Protein AF-A0A1G6PFP3-F1 (afdb_monomer_lite)

Organism: Niabella drilacis (strain DSM 25811 / CCM 8410 / CCUG 62505 / LMG 26954 / E90) (NCBI:txid1285928)

Sequence (178 aa):
MKYKTTLSIITSGLWCILLFSAQALIWHIRWFIPFIKTGFTNVVPPNQQPLVWFITQILTNIIFIYTGGMLLKLFGQYKKAGFFNSGGLRALHTVIYACIGLGVLGTVRVVAGNIQDLHLEEWHSLWAISNLAFRSFHNLLLFREPQSMYFLLAVLLWTLKQFLKTAATLKKENESFI

Foldseek 3Di:
DVVVVVLVVVLVVLVVQLVVLVVQLVVLVVVVVCCVVPVDCPVPDPLFDRVLVSVLSNLLSVLSNVLSVLVNVLSVVCVVPVAQDPSNLVSLVSLLVSLLVNLVSQLVRLLRSLVSVDDPVCPVPPVSVVVSVVNSVCCSPVCVDCSVVSNVVSVVSVVVSVVSVVVVVVVVVVVVVD

Structure (mmCIF, N/CA/C/O backbone):
data_AF-A0A1G6PFP3-F1
#
_entry.id   AF-A0A1G6PFP3-F1
#
loop_
_atom_site.group_PDB
_atom_site.id
_atom_site.type_symbol
_atom_site.label_atom_id
_atom_site.label_alt_id
_atom_site.label_comp_id
_atom_site.label_asym_id
_atom_site.label_entity_id
_atom_site.label_seq_id
_atom_site.pdbx_PDB_ins_code
_atom_site.Cartn_x
_atom_site.Cartn_y
_atom_site.Cartn_z
_atom_site.occupancy
_atom_site.B_iso_or_equiv
_atom_site.auth_seq_id
_atom_site.auth_comp_id
_atom_site.auth_asym_id
_atom_site.auth_atom_id
_atom_site.pdbx_PDB_model_num
ATOM 1 N N . MET A 1 1 ? -5.474 -4.185 33.777 1.00 51.41 1 MET A N 1
ATOM 2 C CA . MET A 1 1 ? -4.037 -3.912 33.525 1.00 51.41 1 MET A CA 1
ATOM 3 C C . MET A 1 1 ? -3.563 -4.426 32.156 1.00 51.41 1 MET A C 1
ATOM 5 O O . MET A 1 1 ? -3.028 -3.621 31.408 1.00 51.41 1 MET A O 1
ATOM 9 N N . LYS A 1 2 ? -3.856 -5.682 31.758 1.00 56.47 2 LYS A N 1
ATOM 10 C CA . LYS A 1 2 ? -3.472 -6.268 30.445 1.00 56.47 2 LYS A CA 1
ATOM 11 C C . LYS A 1 2 ? -3.828 -5.422 29.202 1.00 56.47 2 LYS A C 1
ATOM 13 O O . LYS A 1 2 ? -2.969 -5.208 28.356 1.00 56.47 2 LYS A O 1
ATOM 18 N N . TYR A 1 3 ? -5.040 -4.862 29.127 1.00 59.97 3 TYR A N 1
ATOM 19 C CA . TYR A 1 3 ? -5.481 -4.048 27.977 1.00 59.97 3 TYR A CA 1
ATOM 20 C C . TYR A 1 3 ? -4.639 -2.785 27.723 1.00 59.97 3 TYR A C 1
ATOM 22 O O . TYR A 1 3 ? -4.447 -2.398 26.572 1.00 59.97 3 TYR A O 1
ATOM 30 N N . LYS A 1 4 ? -4.104 -2.145 28.777 1.00 66.94 4 LYS A N 1
ATOM 31 C CA . LYS A 1 4 ? -3.250 -0.952 28.624 1.00 66.94 4 LYS A CA 1
ATOM 32 C C . LYS A 1 4 ? -1.906 -1.312 27.986 1.00 66.94 4 LYS A C 1
ATOM 34 O O . LYS A 1 4 ? -1.435 -0.572 27.128 1.00 66.94 4 LYS A O 1
ATOM 39 N N . THR A 1 5 ? -1.328 -2.451 28.364 1.00 72.81 5 THR A N 1
ATOM 40 C CA . THR A 1 5 ? -0.044 -2.925 27.832 1.00 72.81 5 THR A CA 1
ATOM 41 C C . THR A 1 5 ? -0.161 -3.307 26.357 1.00 72.81 5 THR A C 1
ATOM 43 O O . THR A 1 5 ? 0.637 -2.844 25.549 1.00 72.81 5 THR A O 1
ATOM 46 N N . THR A 1 6 ? -1.201 -4.057 25.974 1.00 77.06 6 THR A N 1
ATOM 47 C CA . THR A 1 6 ? -1.440 -4.435 24.568 1.00 77.06 6 THR A CA 1
ATOM 48 C C . THR A 1 6 ? -1.647 -3.213 23.675 1.00 77.06 6 THR A C 1
ATOM 50 O O . THR A 1 6 ? -1.041 -3.115 22.611 1.00 77.06 6 THR A O 1
ATOM 53 N N . LEU A 1 7 ? -2.444 -2.239 24.125 1.00 77.25 7 LEU A N 1
ATOM 54 C CA . LEU A 1 7 ? -2.670 -1.004 23.375 1.00 77.25 7 LEU A CA 1
ATOM 55 C C . LEU A 1 7 ? -1.381 -0.183 23.218 1.00 77.25 7 LEU A C 1
ATOM 57 O O . LEU A 1 7 ? -1.140 0.385 22.154 1.00 77.25 7 LEU A O 1
ATOM 61 N N . SER A 1 8 ? -0.543 -0.142 24.257 1.00 81.75 8 SER A N 1
ATOM 62 C CA . SER A 1 8 ? 0.761 0.524 24.206 1.00 81.75 8 SER A CA 1
ATOM 63 C C . SER A 1 8 ? 1.682 -0.123 23.172 1.00 81.75 8 SER A C 1
ATOM 65 O O . SER A 1 8 ? 2.281 0.592 22.379 1.00 81.75 8 SER A O 1
ATOM 67 N N . ILE A 1 9 ? 1.748 -1.458 23.130 1.00 86.44 9 ILE A N 1
ATOM 68 C CA . ILE A 1 9 ? 2.559 -2.199 22.151 1.00 86.44 9 ILE A CA 1
ATOM 69 C C . ILE A 1 9 ? 2.085 -1.907 20.723 1.00 86.44 9 ILE A C 1
ATOM 71 O O . ILE A 1 9 ? 2.902 -1.584 19.866 1.00 86.44 9 ILE A O 1
ATOM 75 N N . ILE A 1 10 ? 0.771 -1.952 20.473 1.00 85.56 10 ILE A N 1
ATOM 76 C CA . ILE A 1 10 ? 0.196 -1.652 19.150 1.00 85.56 10 ILE A CA 1
ATOM 77 C C . ILE A 1 10 ? 0.531 -0.217 18.725 1.00 85.56 10 ILE A C 1
ATOM 79 O O . ILE A 1 10 ? 0.946 0.019 17.594 1.00 85.56 10 ILE A O 1
ATOM 83 N N . THR A 1 11 ? 0.385 0.742 19.640 1.00 86.19 11 THR A N 1
ATOM 84 C CA . THR A 1 11 ? 0.658 2.160 19.366 1.00 86.19 11 THR A CA 1
ATOM 85 C C . THR A 1 11 ? 2.142 2.386 19.066 1.00 86.19 11 THR A C 1
ATOM 87 O O . THR A 1 11 ? 2.467 3.083 18.108 1.00 86.19 11 THR A O 1
ATOM 90 N N . SER A 1 12 ? 3.047 1.768 19.833 1.00 88.44 12 SER A N 1
ATOM 91 C CA . SER A 1 12 ? 4.489 1.819 19.569 1.00 88.44 12 SER A CA 1
ATOM 92 C C . SER A 1 12 ? 4.842 1.183 18.225 1.00 88.44 12 SER A C 1
ATOM 94 O O . SER A 1 12 ? 5.598 1.769 17.457 1.00 88.44 12 SER A O 1
ATOM 96 N N . GLY A 1 13 ? 4.246 0.032 17.898 1.00 89.56 13 GLY A N 1
ATOM 97 C CA . GLY A 1 13 ? 4.427 -0.620 16.601 1.00 89.56 13 GLY A CA 1
ATOM 98 C C . GLY A 1 13 ? 3.995 0.271 15.435 1.00 89.56 13 GLY A C 1
ATOM 99 O O . GLY A 1 13 ? 4.729 0.406 14.460 1.00 89.56 13 GLY A O 1
ATOM 100 N N . LEU A 1 14 ? 2.851 0.953 15.560 1.00 89.62 14 LEU A N 1
ATOM 101 C CA . LEU A 1 14 ? 2.393 1.926 14.564 1.00 89.62 14 LEU A CA 1
ATOM 102 C C . LEU A 1 14 ? 3.376 3.088 14.401 1.00 89.62 14 LEU A C 1
ATOM 104 O O . LEU A 1 14 ? 3.680 3.461 13.273 1.00 89.62 14 LEU A O 1
ATOM 108 N N . TRP A 1 15 ? 3.915 3.631 15.495 1.00 91.44 15 TRP A N 1
ATOM 109 C CA . TRP A 1 15 ? 4.946 4.669 15.420 1.00 91.44 15 TRP A CA 1
ATOM 110 C C . TRP A 1 15 ? 6.212 4.190 14.713 1.00 91.44 15 TRP A C 1
ATOM 112 O O . TRP A 1 15 ? 6.731 4.909 13.863 1.00 91.44 15 TRP A O 1
ATOM 122 N N . CYS A 1 16 ? 6.680 2.973 14.998 1.00 91.00 16 CYS A N 1
ATOM 123 C CA . CYS A 1 16 ? 7.810 2.389 14.279 1.00 91.00 16 CYS A CA 1
ATOM 124 C C . CYS A 1 16 ? 7.521 2.289 12.776 1.00 91.00 16 CYS A C 1
ATOM 126 O O . CYS A 1 16 ? 8.337 2.736 11.974 1.00 91.00 16 CYS A O 1
ATOM 128 N N . ILE A 1 17 ? 6.347 1.778 12.386 1.00 90.50 17 ILE A N 1
ATOM 129 C CA . ILE A 1 17 ? 5.939 1.683 10.974 1.00 90.50 17 ILE A CA 1
ATOM 130 C C . ILE A 1 17 ? 5.942 3.064 10.311 1.00 90.50 17 ILE A C 1
ATOM 132 O O . ILE A 1 17 ? 6.454 3.203 9.201 1.00 90.50 17 ILE A O 1
ATOM 136 N N . LEU A 1 18 ? 5.417 4.091 10.985 1.00 93.12 18 LEU A N 1
ATOM 137 C CA . LEU A 1 18 ? 5.414 5.462 10.473 1.00 93.12 18 LEU A CA 1
ATOM 138 C C . LEU A 1 18 ? 6.829 6.000 10.254 1.00 93.12 18 LEU A C 1
ATOM 140 O O . LEU A 1 18 ? 7.099 6.574 9.203 1.00 93.12 18 LEU A O 1
ATOM 144 N N . LEU A 1 19 ? 7.727 5.798 11.220 1.00 94.62 19 LEU A N 1
ATOM 145 C CA . LEU A 1 19 ? 9.111 6.265 11.135 1.00 94.62 19 LEU A CA 1
ATOM 146 C C . LEU A 1 19 ? 9.871 5.571 10.003 1.00 94.62 19 LEU A C 1
ATOM 148 O O . LEU A 1 19 ? 10.491 6.249 9.184 1.00 94.62 19 LEU A O 1
ATOM 152 N N . PHE A 1 20 ? 9.768 4.244 9.902 1.00 94.31 20 PHE A N 1
ATOM 153 C CA . PHE A 1 20 ? 10.399 3.496 8.815 1.00 94.31 20 PHE A CA 1
ATOM 154 C C . PHE A 1 20 ? 9.819 3.874 7.450 1.00 94.31 20 PHE A C 1
ATOM 156 O O . PHE A 1 20 ? 10.578 4.056 6.502 1.00 94.31 20 PHE A O 1
ATOM 163 N N . SER A 1 21 ? 8.501 4.072 7.355 1.00 93.50 21 SER A N 1
ATOM 164 C CA . SER A 1 21 ? 7.855 4.500 6.107 1.00 93.50 21 SER A CA 1
ATOM 165 C C . SER A 1 21 ? 8.279 5.915 5.706 1.00 93.50 21 SER A C 1
ATOM 167 O O . SER A 1 21 ? 8.527 6.178 4.533 1.00 93.50 21 SER A O 1
ATOM 169 N N . ALA A 1 22 ? 8.419 6.834 6.666 1.00 95.12 22 ALA A N 1
ATOM 170 C CA . ALA A 1 22 ? 8.904 8.190 6.414 1.00 95.12 22 ALA A CA 1
ATOM 171 C C . ALA A 1 22 ? 10.370 8.198 5.960 1.00 95.12 22 ALA A C 1
ATOM 173 O O . ALA A 1 22 ? 10.714 8.861 4.981 1.00 95.12 22 ALA A O 1
ATOM 174 N N . GLN A 1 23 ? 11.227 7.420 6.622 1.00 96.31 23 GLN A N 1
ATOM 175 C CA . GLN A 1 23 ? 12.625 7.270 6.229 1.00 96.31 23 GLN A CA 1
ATOM 176 C C . GLN A 1 23 ? 12.751 6.658 4.828 1.00 96.31 23 GLN A C 1
ATOM 178 O O . GLN A 1 23 ? 13.504 7.168 3.995 1.00 96.31 23 GLN A O 1
ATOM 183 N N . ALA A 1 24 ? 11.986 5.601 4.546 1.00 92.94 24 ALA A N 1
ATOM 184 C CA . ALA A 1 24 ? 11.934 4.985 3.229 1.00 92.94 24 ALA A CA 1
ATOM 185 C C . ALA A 1 24 ? 11.431 5.976 2.173 1.00 92.94 24 ALA A C 1
ATOM 187 O O . ALA A 1 24 ? 12.026 6.066 1.103 1.00 92.94 24 ALA A O 1
ATOM 188 N N . LEU A 1 25 ? 10.397 6.767 2.465 1.00 95.50 25 LEU A N 1
ATOM 189 C CA . LEU A 1 25 ? 9.880 7.782 1.549 1.00 95.50 25 LEU A CA 1
ATOM 190 C C . LEU A 1 25 ? 10.954 8.811 1.173 1.00 95.50 25 LEU A C 1
ATOM 192 O O . LEU A 1 25 ? 11.156 9.076 -0.010 1.00 95.50 25 LEU A O 1
ATOM 196 N N . ILE A 1 26 ? 11.682 9.341 2.162 1.00 96.12 26 ILE A N 1
ATOM 197 C CA . ILE A 1 26 ? 12.789 10.281 1.929 1.00 96.12 26 ILE A CA 1
ATOM 198 C C . ILE A 1 26 ? 13.856 9.637 1.046 1.00 96.12 26 ILE A C 1
ATOM 200 O O . ILE A 1 26 ? 14.327 10.260 0.095 1.00 96.12 26 ILE A O 1
ATOM 204 N N . TRP A 1 27 ? 14.222 8.386 1.331 1.00 95.69 27 TRP A N 1
ATOM 205 C CA . TRP A 1 27 ? 15.207 7.658 0.540 1.00 95.69 27 TRP A CA 1
ATOM 206 C C . TRP A 1 27 ? 14.749 7.495 -0.918 1.00 95.69 27 TRP A C 1
ATOM 208 O O . TRP A 1 27 ? 15.503 7.824 -1.832 1.00 95.69 27 TRP A O 1
ATOM 218 N N . HIS A 1 28 ? 13.501 7.084 -1.158 1.00 93.69 28 HIS A N 1
ATOM 219 C CA . HIS A 1 28 ? 12.993 6.884 -2.518 1.00 93.69 28 HIS A CA 1
ATOM 220 C C . HIS A 1 28 ? 12.867 8.206 -3.279 1.00 93.69 28 HIS A C 1
ATOM 222 O O . HIS A 1 28 ? 13.273 8.267 -4.433 1.00 93.69 28 HIS A O 1
ATOM 228 N N . ILE A 1 29 ? 12.392 9.282 -2.642 1.00 93.62 29 ILE A N 1
ATOM 229 C CA . ILE A 1 29 ? 12.340 10.617 -3.261 1.00 93.62 29 ILE A CA 1
ATOM 230 C C . ILE A 1 29 ? 13.751 11.112 -3.602 1.00 93.62 29 ILE A C 1
ATOM 232 O O . ILE A 1 29 ? 13.981 11.610 -4.705 1.00 93.62 29 ILE A O 1
ATOM 236 N N . ARG A 1 30 ? 14.716 10.933 -2.688 1.00 94.12 30 ARG A N 1
ATOM 237 C CA . ARG A 1 30 ? 16.117 11.324 -2.897 1.00 94.12 30 ARG A CA 1
ATOM 238 C C . ARG A 1 30 ? 16.711 10.673 -4.141 1.00 94.12 30 ARG A C 1
ATOM 240 O O . ARG A 1 30 ? 17.452 11.342 -4.852 1.00 94.12 30 ARG A O 1
ATOM 247 N N . TRP A 1 31 ? 16.407 9.401 -4.392 1.00 92.62 31 TRP A N 1
ATOM 248 C CA . TRP A 1 31 ? 16.914 8.662 -5.553 1.00 92.62 31 TRP A CA 1
ATOM 249 C C . TRP A 1 31 ? 16.039 8.782 -6.805 1.00 92.62 31 TRP A C 1
ATOM 251 O O . TRP A 1 31 ? 16.533 8.603 -7.916 1.00 92.62 31 TRP A O 1
ATOM 261 N N . PHE A 1 32 ? 14.777 9.173 -6.657 1.00 92.50 32 PHE A N 1
ATOM 262 C CA . PHE A 1 32 ? 13.892 9.440 -7.784 1.00 92.50 32 PHE A CA 1
ATOM 263 C C . PHE A 1 32 ? 14.313 10.690 -8.572 1.00 92.50 32 PHE A C 1
ATOM 265 O O . PHE A 1 32 ? 14.266 10.701 -9.800 1.00 92.50 32 PHE A O 1
ATOM 272 N N . ILE A 1 33 ? 14.797 11.728 -7.881 1.00 90.12 33 ILE A N 1
ATOM 273 C CA . ILE A 1 33 ? 15.304 12.961 -8.507 1.00 90.12 33 ILE A CA 1
ATOM 274 C C . ILE A 1 33 ? 16.473 12.695 -9.481 1.00 90.12 33 ILE A C 1
ATOM 276 O O . ILE A 1 33 ? 16.383 13.130 -10.631 1.00 90.12 33 ILE A O 1
ATOM 280 N N . PRO A 1 34 ? 17.571 12.016 -9.085 1.00 89.81 34 PRO A N 1
ATOM 281 C CA . PRO A 1 34 ? 18.657 11.701 -10.007 1.00 89.81 34 PRO A CA 1
ATOM 282 C C . PRO A 1 34 ? 18.209 10.737 -11.107 1.00 89.81 34 PRO A C 1
ATOM 284 O O . PRO A 1 34 ? 18.623 10.920 -12.244 1.00 89.81 34 PRO A O 1
ATOM 287 N N . PHE A 1 35 ? 17.308 9.788 -10.827 1.00 91.94 35 PHE A N 1
ATOM 288 C CA . PHE A 1 35 ? 16.725 8.947 -11.876 1.00 91.94 35 PHE A CA 1
ATOM 289 C C . PHE A 1 35 ? 16.065 9.782 -12.989 1.00 91.94 35 PHE A C 1
ATOM 291 O O . PHE A 1 35 ? 16.383 9.581 -14.157 1.00 91.94 35 PHE A O 1
ATOM 298 N N . ILE A 1 36 ? 15.225 10.768 -12.648 1.00 91.06 36 ILE A N 1
ATOM 299 C CA . ILE A 1 36 ? 14.594 11.648 -13.649 1.00 91.06 36 ILE A CA 1
ATOM 300 C C . ILE A 1 36 ? 15.630 12.495 -14.402 1.00 91.06 36 ILE A C 1
ATOM 302 O O . ILE A 1 36 ? 15.485 12.718 -15.600 1.00 91.06 36 ILE A O 1
ATOM 306 N N . LYS A 1 37 ? 16.663 12.995 -13.713 1.00 91.31 37 LYS A N 1
ATOM 307 C CA . LYS A 1 37 ? 17.634 13.929 -14.308 1.00 91.31 37 LYS A CA 1
ATOM 308 C C . LYS A 1 37 ? 18.677 13.259 -15.196 1.00 91.31 37 LYS A C 1
ATOM 310 O O . LYS A 1 37 ? 19.100 13.862 -16.175 1.00 91.31 37 LYS A O 1
ATOM 315 N N . THR A 1 38 ? 19.146 12.073 -14.822 1.00 89.75 38 THR A N 1
ATOM 316 C CA . THR A 1 38 ? 20.312 11.434 -15.452 1.00 89.75 38 THR A CA 1
ATOM 317 C C . THR A 1 38 ? 20.064 9.991 -15.880 1.00 89.75 38 THR A C 1
ATOM 319 O O . THR A 1 38 ? 20.973 9.359 -16.407 1.00 89.75 38 THR A O 1
ATOM 322 N N . GLY A 1 39 ? 18.866 9.442 -15.651 1.00 85.25 39 GLY A N 1
ATOM 323 C CA . GLY A 1 39 ? 18.563 8.039 -15.944 1.00 85.25 39 GLY A CA 1
ATOM 324 C C . GLY A 1 39 ? 19.269 7.054 -15.008 1.00 85.25 39 GLY A C 1
ATOM 325 O O . GLY A 1 39 ? 19.431 5.891 -15.355 1.00 85.25 39 GLY A O 1
ATOM 326 N N . PHE A 1 40 ? 19.720 7.497 -13.830 1.00 82.94 40 PHE A N 1
ATOM 327 C CA . PHE A 1 40 ? 20.442 6.651 -12.878 1.00 82.94 40 PHE A CA 1
ATOM 328 C C . PHE A 1 40 ? 19.545 5.553 -12.273 1.00 82.94 40 PHE A C 1
ATOM 330 O O . PHE A 1 40 ? 18.545 5.865 -11.626 1.00 82.94 40 PHE A O 1
ATOM 337 N N . THR A 1 41 ? 19.916 4.274 -12.426 1.00 85.50 41 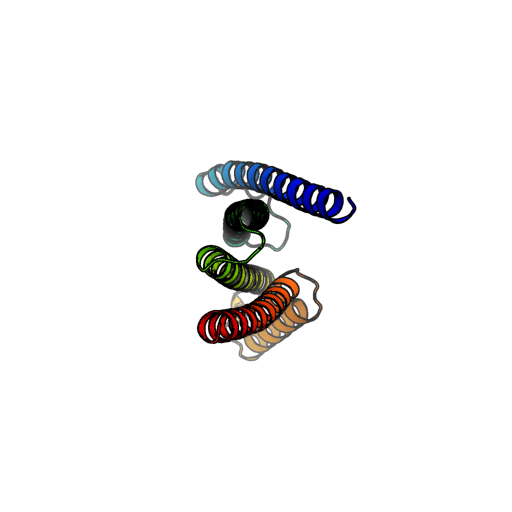THR A N 1
ATOM 338 C CA . THR A 1 41 ? 19.080 3.116 -12.031 1.00 85.50 41 THR A CA 1
ATOM 339 C C . THR A 1 41 ? 19.733 2.128 -11.058 1.00 85.50 41 THR A C 1
ATOM 341 O O . THR A 1 41 ? 19.073 1.172 -10.669 1.00 85.50 41 THR A O 1
ATOM 344 N N . ASN A 1 42 ? 20.967 2.346 -10.585 1.00 81.75 42 ASN A N 1
ATOM 345 C CA . ASN A 1 42 ? 21.711 1.351 -9.779 1.00 81.75 42 ASN A CA 1
ATOM 346 C C . ASN A 1 42 ? 21.059 0.965 -8.436 1.00 81.75 42 ASN A C 1
ATOM 348 O O . ASN A 1 42 ? 21.463 -0.011 -7.812 1.00 81.75 42 ASN A O 1
ATOM 352 N N . VAL A 1 43 ? 20.085 1.743 -7.962 1.00 87.75 43 VAL A N 1
ATOM 353 C CA . VAL A 1 43 ? 19.322 1.448 -6.736 1.00 87.75 43 VAL A CA 1
ATOM 354 C C . VAL A 1 43 ? 18.068 0.608 -6.987 1.00 87.75 43 VAL A C 1
ATOM 356 O O . VAL A 1 43 ? 17.437 0.154 -6.034 1.00 87.75 43 VAL A O 1
ATOM 359 N N . VAL A 1 44 ? 17.683 0.431 -8.252 1.00 86.94 44 VAL A N 1
ATOM 360 C CA . VAL A 1 44 ? 16.512 -0.345 -8.659 1.00 86.94 44 VAL A CA 1
ATOM 361 C C . VAL A 1 44 ? 16.929 -1.811 -8.802 1.00 86.94 44 VAL A C 1
ATOM 363 O O . VAL A 1 44 ? 17.940 -2.088 -9.449 1.00 86.94 44 VAL A O 1
ATOM 366 N N . PRO A 1 45 ? 16.176 -2.767 -8.227 1.00 85.25 45 PRO A N 1
ATOM 367 C CA . PRO A 1 45 ? 16.451 -4.184 -8.425 1.00 85.25 45 PRO A CA 1
ATOM 368 C C . PRO A 1 45 ? 16.460 -4.568 -9.916 1.00 85.25 45 PRO A C 1
ATOM 370 O O . PRO A 1 45 ? 15.677 -4.007 -10.689 1.00 85.25 45 PRO A O 1
ATOM 373 N N . PRO A 1 46 ? 17.284 -5.550 -10.324 1.00 76.00 46 PRO A N 1
ATOM 374 C CA . PRO A 1 46 ? 17.268 -6.054 -11.693 1.00 76.00 46 PRO A CA 1
ATOM 375 C C . PRO A 1 46 ? 15.873 -6.594 -12.051 1.00 76.00 46 PRO A C 1
ATOM 377 O O . PRO A 1 46 ? 15.163 -7.119 -11.190 1.00 76.00 46 PRO A O 1
ATOM 380 N N . ASN A 1 47 ? 15.487 -6.458 -13.322 1.00 75.94 47 ASN A N 1
ATOM 381 C CA . ASN A 1 47 ? 14.188 -6.878 -13.877 1.00 75.94 47 ASN A CA 1
ATOM 382 C C . ASN A 1 47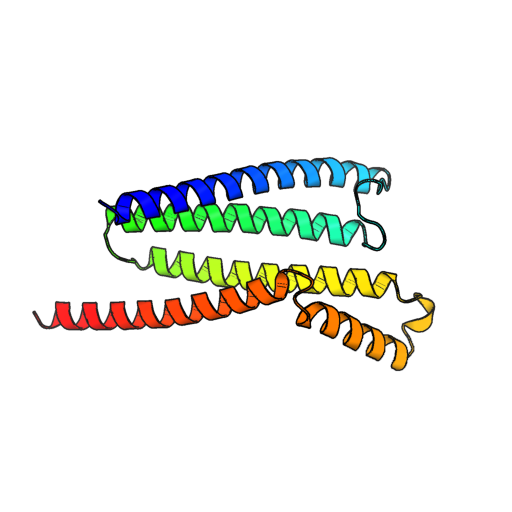 ? 12.968 -6.107 -13.333 1.00 75.94 47 ASN A C 1
ATOM 384 O O . ASN A 1 47 ? 11.848 -6.615 -13.340 1.00 75.94 47 ASN A O 1
ATOM 388 N N . GLN A 1 48 ? 13.168 -4.884 -12.830 1.00 82.38 48 GLN A N 1
ATOM 389 C CA . GLN A 1 48 ? 12.067 -3.975 -12.513 1.00 82.38 48 GLN A CA 1
ATOM 390 C C . GLN A 1 48 ? 12.174 -2.698 -13.333 1.00 82.38 48 GLN A C 1
ATOM 392 O O . GLN A 1 48 ? 13.243 -2.096 -13.433 1.00 82.38 48 GLN A O 1
ATOM 397 N N . GLN A 1 49 ? 11.037 -2.242 -13.864 1.00 86.75 49 GLN A N 1
ATOM 398 C CA . GLN A 1 49 ? 10.964 -0.953 -14.534 1.00 86.75 49 GLN A CA 1
ATOM 399 C C . GLN A 1 49 ? 11.198 0.170 -13.508 1.00 86.75 49 GLN A C 1
ATOM 401 O O . GLN A 1 49 ? 10.381 0.329 -12.593 1.00 86.75 49 GLN A O 1
ATOM 406 N N . PRO A 1 50 ? 12.266 0.980 -13.655 1.00 89.19 50 PRO A N 1
ATOM 407 C CA . PRO A 1 50 ? 12.659 1.981 -12.661 1.00 89.19 50 PRO A CA 1
ATOM 408 C C . PRO A 1 50 ? 11.541 2.949 -12.281 1.00 89.19 50 PRO A C 1
ATOM 410 O O . PRO A 1 50 ? 11.292 3.180 -11.099 1.00 89.19 50 PRO A O 1
ATOM 413 N N . LEU A 1 51 ? 10.816 3.465 -13.277 1.00 90.06 51 LEU A N 1
ATOM 414 C CA . LEU A 1 51 ? 9.727 4.416 -13.062 1.00 90.06 51 LEU A CA 1
ATOM 415 C C . LEU A 1 51 ? 8.600 3.804 -12.218 1.00 90.06 51 LEU A C 1
ATOM 417 O O . LEU A 1 51 ? 8.181 4.394 -11.222 1.00 90.06 51 LEU A O 1
ATOM 421 N N . VAL A 1 52 ? 8.144 2.603 -12.590 1.00 90.19 52 VAL A N 1
ATOM 422 C CA . VAL A 1 52 ? 7.079 1.890 -11.872 1.00 90.19 52 VAL A CA 1
ATOM 423 C C . VAL A 1 52 ? 7.528 1.560 -10.455 1.00 90.19 52 VAL A C 1
ATOM 425 O O . VAL A 1 52 ? 6.754 1.732 -9.514 1.00 90.19 52 VAL A O 1
ATOM 428 N N . TRP A 1 53 ? 8.782 1.144 -10.279 1.00 91.00 53 TRP A N 1
ATOM 429 C CA . TRP A 1 53 ? 9.332 0.843 -8.965 1.00 91.00 53 TRP A CA 1
ATOM 430 C C . TRP A 1 53 ? 9.340 2.068 -8.047 1.00 91.00 53 TRP A C 1
ATOM 432 O O . TRP A 1 53 ? 8.761 2.007 -6.961 1.00 91.00 53 TRP A O 1
ATOM 442 N N . PHE A 1 54 ? 9.911 3.195 -8.486 1.00 92.31 54 PHE A N 1
ATOM 443 C CA . PHE A 1 54 ? 9.956 4.418 -7.681 1.00 92.31 54 PHE A CA 1
ATOM 444 C C . PHE A 1 54 ? 8.558 4.918 -7.313 1.00 92.31 54 PHE A C 1
ATOM 446 O O . PHE A 1 54 ? 8.296 5.183 -6.139 1.00 92.31 54 PHE A O 1
ATOM 453 N N . ILE A 1 55 ? 7.645 5.001 -8.287 1.00 93.25 55 ILE A N 1
ATOM 454 C CA . ILE A 1 55 ? 6.271 5.463 -8.049 1.00 93.25 55 ILE A CA 1
ATOM 455 C C . ILE A 1 55 ? 5.565 4.537 -7.057 1.00 93.25 55 ILE A C 1
ATOM 457 O O . ILE A 1 55 ? 4.972 5.011 -6.088 1.00 93.25 55 ILE A O 1
ATOM 461 N N . THR A 1 56 ? 5.670 3.219 -7.248 1.00 91.62 56 THR A N 1
ATOM 462 C CA . THR A 1 56 ? 5.020 2.246 -6.362 1.00 91.62 56 THR A CA 1
ATOM 463 C C . THR A 1 56 ? 5.544 2.362 -4.935 1.00 91.62 56 THR A C 1
ATOM 465 O O . THR A 1 56 ? 4.747 2.376 -3.997 1.00 91.62 56 THR A O 1
ATOM 468 N N . GLN A 1 57 ? 6.860 2.492 -4.746 1.00 92.50 57 GLN A N 1
ATOM 469 C CA . GLN A 1 57 ? 7.457 2.630 -3.416 1.00 92.50 57 GLN A CA 1
ATOM 470 C C . GLN A 1 57 ? 7.066 3.946 -2.740 1.00 92.50 57 GLN A C 1
ATOM 472 O O . GLN A 1 57 ? 6.692 3.948 -1.567 1.00 92.50 57 GLN A O 1
ATOM 477 N N . ILE A 1 58 ? 7.094 5.065 -3.468 1.00 94.31 58 ILE A N 1
ATOM 478 C CA . ILE A 1 58 ? 6.689 6.376 -2.945 1.00 94.31 58 ILE A CA 1
ATOM 479 C C . ILE A 1 58 ? 5.223 6.336 -2.500 1.00 94.31 58 ILE A C 1
ATOM 481 O O . ILE A 1 58 ? 4.920 6.662 -1.351 1.00 94.31 58 ILE A O 1
ATOM 485 N N . LEU A 1 59 ? 4.320 5.877 -3.370 1.00 94.44 59 LEU A N 1
ATOM 486 C CA . LEU A 1 59 ? 2.890 5.808 -3.064 1.00 94.44 59 LEU A CA 1
ATOM 487 C C . LEU A 1 59 ? 2.597 4.845 -1.910 1.00 94.44 59 LEU A C 1
ATOM 489 O O . LEU A 1 59 ? 1.824 5.184 -1.017 1.00 94.44 59 LEU A O 1
ATOM 493 N N . THR A 1 60 ? 3.256 3.686 -1.878 1.00 93.12 60 THR A N 1
ATOM 494 C CA . THR A 1 60 ? 3.112 2.708 -0.790 1.00 93.12 60 THR A CA 1
ATOM 495 C C . THR A 1 60 ? 3.491 3.318 0.559 1.00 93.12 60 THR A C 1
ATOM 497 O O . THR A 1 60 ? 2.722 3.227 1.516 1.00 93.12 60 THR A O 1
ATOM 500 N N . ASN A 1 61 ? 4.633 4.007 0.637 1.00 93.62 61 ASN A N 1
ATOM 501 C CA . ASN A 1 61 ? 5.074 4.648 1.876 1.00 93.62 61 ASN A CA 1
ATOM 502 C C . ASN A 1 61 ? 4.157 5.809 2.293 1.00 93.62 61 ASN A C 1
ATOM 504 O O . ASN A 1 61 ? 3.843 5.937 3.476 1.00 93.62 61 ASN A O 1
ATOM 508 N N . ILE A 1 62 ? 3.657 6.613 1.347 1.00 95.06 62 ILE A N 1
ATOM 509 C CA . ILE A 1 62 ? 2.659 7.661 1.632 1.00 95.06 62 ILE A CA 1
ATOM 510 C C . ILE A 1 62 ? 1.385 7.046 2.224 1.00 95.06 62 ILE A C 1
ATOM 512 O O . ILE A 1 62 ? 0.876 7.535 3.236 1.00 95.06 62 ILE A O 1
ATOM 516 N N . ILE A 1 63 ? 0.887 5.956 1.631 1.00 93.56 63 ILE A N 1
ATOM 517 C CA . ILE A 1 63 ? -0.306 5.261 2.119 1.00 93.56 63 ILE A CA 1
ATOM 518 C C . ILE A 1 63 ? -0.069 4.702 3.525 1.00 93.56 63 ILE A C 1
ATOM 520 O O . ILE A 1 63 ? -0.947 4.844 4.380 1.00 93.56 63 ILE A O 1
ATOM 524 N N . PHE A 1 64 ? 1.100 4.120 3.806 1.00 91.06 64 PHE A N 1
ATOM 525 C CA . PHE A 1 64 ? 1.431 3.642 5.150 1.00 91.06 64 PHE A CA 1
ATOM 526 C C . PHE A 1 64 ? 1.488 4.768 6.179 1.00 91.06 64 PHE A C 1
ATOM 528 O O . PHE A 1 64 ? 0.911 4.623 7.259 1.00 91.06 64 PHE A O 1
ATOM 535 N N . ILE A 1 65 ? 2.102 5.904 5.840 1.00 93.19 65 ILE A N 1
ATOM 536 C CA . ILE A 1 65 ? 2.158 7.074 6.725 1.00 93.19 65 ILE A CA 1
ATOM 537 C C . ILE A 1 65 ? 0.745 7.574 7.039 1.00 93.19 65 ILE A C 1
ATOM 539 O O . ILE A 1 65 ? 0.375 7.777 8.197 1.00 93.19 65 ILE A O 1
ATOM 543 N N . TYR A 1 66 ? -0.075 7.729 6.003 1.00 92.25 66 TYR A N 1
ATOM 544 C CA . TYR A 1 66 ? -1.439 8.215 6.145 1.00 92.25 66 TYR A CA 1
ATOM 545 C C . TYR A 1 66 ? -2.316 7.256 6.964 1.00 92.25 66 TYR A C 1
ATOM 547 O O . TYR A 1 66 ? -3.000 7.666 7.906 1.00 92.25 66 TYR A O 1
ATOM 555 N N . THR A 1 67 ? -2.252 5.961 6.654 1.00 90.25 67 THR A N 1
ATOM 556 C CA . THR A 1 67 ? -3.037 4.917 7.324 1.00 90.25 67 THR A CA 1
ATOM 557 C C . THR A 1 67 ? -2.603 4.744 8.778 1.00 90.25 67 THR A C 1
ATOM 559 O O . THR A 1 67 ? -3.453 4.703 9.668 1.00 90.25 67 THR A O 1
ATOM 562 N N . GLY A 1 68 ? -1.295 4.716 9.051 1.00 88.50 68 GLY A N 1
ATOM 563 C CA . GLY A 1 68 ? -0.761 4.646 10.410 1.00 88.50 68 GLY A CA 1
ATOM 564 C C . GLY A 1 68 ? -1.182 5.850 11.257 1.00 88.50 68 GLY A C 1
ATOM 565 O O . GLY A 1 68 ? -1.627 5.676 12.391 1.00 88.50 68 GLY A O 1
ATOM 566 N N . GLY A 1 69 ? -1.163 7.061 10.687 1.00 89.56 69 GLY A N 1
ATOM 567 C CA . GLY A 1 69 ? -1.656 8.268 11.354 1.00 89.56 69 GLY A CA 1
ATOM 568 C C . GLY A 1 69 ? -3.153 8.204 11.682 1.00 89.56 69 GLY A C 1
ATOM 569 O O . GLY A 1 69 ? -3.570 8.562 12.788 1.00 89.56 69 GLY A O 1
ATOM 570 N N . MET A 1 70 ? -3.970 7.684 10.761 1.00 87.88 70 MET A N 1
ATOM 571 C CA . MET A 1 70 ? -5.404 7.479 10.999 1.00 87.88 70 MET A CA 1
ATOM 572 C C . MET A 1 70 ? -5.674 6.439 12.089 1.00 87.88 70 MET A C 1
ATOM 574 O O . MET A 1 70 ? -6.535 6.665 12.942 1.00 87.88 70 MET A O 1
ATOM 578 N N . LEU A 1 71 ? -4.923 5.336 12.109 1.00 87.88 71 LEU A N 1
ATOM 579 C CA . LEU A 1 71 ? -5.036 4.312 13.148 1.00 87.88 71 LEU A CA 1
ATOM 580 C C . LEU A 1 71 ? -4.645 4.863 14.523 1.00 87.88 71 LEU A C 1
ATOM 582 O O . LEU A 1 71 ? -5.381 4.655 15.486 1.00 87.88 71 LEU A O 1
ATOM 586 N N . LEU A 1 72 ? -3.561 5.639 14.623 1.00 88.81 72 LEU A N 1
ATOM 587 C CA . LEU A 1 72 ? -3.183 6.313 15.871 1.00 88.81 72 LEU A CA 1
ATOM 588 C C . LEU A 1 72 ? -4.283 7.258 16.368 1.00 88.81 72 LEU A C 1
ATOM 590 O O . LEU A 1 72 ? -4.627 7.247 17.553 1.00 88.81 72 LEU A O 1
ATOM 594 N N . LYS A 1 73 ? -4.884 8.045 15.467 1.00 85.25 73 LYS A N 1
ATOM 595 C CA . LYS A 1 73 ? -6.010 8.928 15.802 1.00 85.25 73 LYS A CA 1
ATOM 596 C C . LYS A 1 73 ? -7.216 8.134 16.305 1.00 85.25 73 LYS A C 1
ATOM 598 O O . LYS A 1 73 ? -7.836 8.529 17.292 1.00 85.25 73 LYS A O 1
ATOM 603 N N . LEU A 1 74 ? -7.524 7.010 15.662 1.00 84.44 74 LEU A N 1
ATOM 604 C CA . LEU A 1 74 ? -8.606 6.107 16.044 1.00 84.44 74 LEU A CA 1
ATOM 605 C C . LEU A 1 74 ? -8.363 5.480 17.426 1.00 84.44 74 LEU A C 1
ATOM 607 O O . LEU A 1 74 ? -9.257 5.526 18.269 1.00 84.44 74 LEU A O 1
ATOM 611 N N . PHE A 1 75 ? -7.152 4.999 17.715 1.00 83.12 75 PHE A N 1
ATOM 612 C CA . PHE A 1 75 ? -6.797 4.496 19.046 1.00 83.12 75 PHE A CA 1
ATOM 613 C C . PHE A 1 75 ? -6.853 5.590 20.118 1.00 83.12 75 PHE A C 1
ATOM 615 O O . PHE A 1 75 ? -7.345 5.352 21.223 1.00 83.12 75 PHE A O 1
ATOM 622 N N . GLY A 1 76 ? -6.418 6.809 19.790 1.00 80.62 76 GLY A N 1
ATOM 623 C CA . GLY A 1 76 ? -6.532 7.965 20.677 1.00 80.62 76 GLY A CA 1
ATOM 624 C C . GLY A 1 76 ? -7.984 8.316 21.013 1.00 80.62 76 GLY A C 1
ATOM 625 O O . GLY A 1 76 ? -8.291 8.616 22.167 1.00 80.62 76 GLY A O 1
ATOM 626 N N . GLN A 1 77 ? -8.890 8.241 20.034 1.00 79.69 77 GLN A N 1
ATOM 627 C CA . GLN A 1 77 ? -10.326 8.453 20.244 1.00 79.69 77 GLN A CA 1
ATOM 628 C C . GLN A 1 77 ? -10.954 7.327 21.065 1.00 79.69 77 GLN A C 1
ATOM 630 O O . GLN A 1 77 ? -11.675 7.607 22.021 1.00 79.69 77 GLN A O 1
ATOM 635 N N . TYR A 1 78 ? -10.630 6.071 20.751 1.00 78.62 78 TYR A N 1
ATOM 636 C CA . TYR A 1 78 ? -11.129 4.916 21.491 1.00 78.62 78 TYR A CA 1
ATOM 637 C C . TYR A 1 78 ? -10.709 4.962 22.966 1.00 78.62 78 TYR A C 1
ATOM 639 O O . TYR A 1 78 ? -11.527 4.726 23.847 1.00 78.62 78 TYR A O 1
ATOM 647 N N . LYS A 1 79 ? -9.464 5.366 23.261 1.00 78.06 79 LYS A N 1
ATOM 648 C CA . LYS A 1 79 ? -8.978 5.533 24.641 1.00 78.06 79 LYS A CA 1
ATOM 649 C C . LYS A 1 79 ? -9.757 6.596 25.429 1.00 78.06 79 LYS A C 1
ATOM 651 O O . LYS A 1 79 ? -9.856 6.476 26.645 1.00 78.06 79 LYS A O 1
ATOM 656 N N . LYS A 1 80 ? -10.270 7.635 24.758 1.00 78.44 80 LYS A N 1
ATOM 657 C CA . LYS A 1 80 ? -11.035 8.725 25.388 1.00 78.44 80 LYS A CA 1
ATOM 658 C C . LYS A 1 80 ? -12.515 8.386 25.559 1.00 78.44 80 LYS A C 1
ATOM 660 O O . LYS A 1 80 ? -13.072 8.683 26.604 1.00 78.44 80 LYS A O 1
ATOM 665 N N . ALA A 1 81 ? -13.140 7.802 24.536 1.00 73.69 81 ALA A N 1
ATOM 666 C CA . ALA A 1 81 ? -14.585 7.574 24.507 1.00 73.69 81 ALA A CA 1
ATOM 667 C C . ALA A 1 81 ? -14.998 6.176 24.998 1.00 73.69 81 ALA A C 1
ATOM 669 O O . ALA A 1 81 ? -16.111 6.008 25.472 1.00 73.69 81 ALA A O 1
ATOM 670 N N . GLY A 1 82 ? -14.133 5.164 24.872 1.00 71.94 82 GLY A N 1
ATOM 671 C CA . GLY A 1 82 ? -14.457 3.765 25.181 1.00 71.94 82 GLY A CA 1
ATOM 672 C C . GLY A 1 82 ? -15.316 3.055 24.125 1.00 71.94 82 GLY A C 1
ATOM 673 O O . GLY A 1 82 ? -15.584 1.867 24.265 1.00 71.94 82 GLY A O 1
ATOM 674 N N . PHE A 1 83 ? -15.729 3.749 23.058 1.00 70.25 83 PHE A N 1
ATOM 675 C CA . PHE A 1 83 ? -16.499 3.192 21.941 1.00 70.25 83 PHE A CA 1
ATOM 676 C C . PHE A 1 83 ? -16.131 3.848 20.600 1.00 70.25 83 PHE A C 1
ATOM 678 O O . PHE A 1 83 ? -15.493 4.903 20.546 1.00 70.25 83 PHE A O 1
ATOM 685 N N . PHE A 1 84 ? -16.513 3.197 19.497 1.00 68.69 84 PHE A N 1
ATOM 686 C CA . PHE A 1 84 ? -16.290 3.700 18.142 1.00 68.69 84 PHE A CA 1
ATOM 687 C C . PHE A 1 84 ? -17.365 4.715 17.743 1.00 68.69 84 PHE A C 1
ATOM 689 O O . PHE A 1 84 ? -18.506 4.355 17.472 1.00 68.69 84 PHE A O 1
ATOM 696 N N . ASN A 1 85 ? -16.974 5.985 17.645 1.00 71.12 85 ASN A N 1
ATOM 697 C CA . ASN A 1 85 ? -17.819 7.042 17.085 1.00 71.12 85 ASN A CA 1
ATOM 698 C C . ASN A 1 85 ? -17.870 6.976 15.550 1.00 71.12 85 ASN A C 1
ATOM 700 O O . ASN A 1 85 ? -17.064 6.298 14.907 1.00 71.12 85 ASN A O 1
ATOM 704 N N . SER A 1 86 ? -18.760 7.764 14.940 1.00 73.50 86 SER A N 1
ATOM 705 C CA . SER A 1 86 ? -18.852 7.943 13.480 1.00 73.50 86 SER A CA 1
ATOM 706 C C . SER A 1 86 ? -17.502 8.284 12.822 1.00 73.50 86 SER A C 1
ATOM 708 O O . SER A 1 86 ? -17.212 7.832 11.714 1.00 73.50 86 SER A O 1
ATOM 710 N N . GLY A 1 87 ? -16.631 9.013 13.530 1.00 73.75 87 GLY A N 1
ATOM 711 C CA . GLY A 1 87 ? -15.253 9.286 13.108 1.00 73.75 87 GLY A CA 1
ATOM 712 C C . GLY A 1 87 ? -14.359 8.041 13.040 1.00 73.75 87 GLY A C 1
ATOM 713 O O . GLY A 1 87 ? -13.555 7.921 12.116 1.00 73.75 87 GLY A O 1
ATOM 714 N N . GLY A 1 88 ? -14.536 7.083 13.953 1.00 77.88 88 GLY A N 1
ATOM 715 C CA . GLY A 1 88 ? -13.814 5.809 13.943 1.00 77.88 88 GLY A CA 1
ATOM 716 C C . GLY A 1 88 ? -14.238 4.910 12.778 1.00 77.88 88 GLY A C 1
ATOM 717 O O . GLY A 1 88 ? -13.390 4.337 12.097 1.00 77.88 88 GLY A O 1
ATOM 718 N N . LEU A 1 89 ? -15.538 4.874 12.466 1.00 80.75 89 LEU A N 1
ATOM 719 C CA . LEU A 1 89 ? -16.056 4.183 11.277 1.00 80.75 89 LEU A CA 1
ATOM 720 C C . LEU A 1 89 ? -15.532 4.797 9.971 1.00 80.75 89 LEU A C 1
ATOM 722 O O . LEU A 1 89 ? -15.254 4.070 9.016 1.00 80.75 89 LEU A O 1
ATOM 726 N N . ARG A 1 90 ? -15.365 6.127 9.927 1.00 84.00 90 ARG A N 1
ATOM 727 C CA . ARG A 1 90 ? -14.756 6.815 8.780 1.00 84.00 90 ARG A CA 1
ATOM 728 C C . ARG A 1 90 ? -13.288 6.428 8.614 1.00 84.00 90 ARG A C 1
ATOM 730 O O . ARG A 1 90 ? -12.898 6.073 7.509 1.00 84.00 90 ARG A O 1
ATOM 737 N N . ALA A 1 91 ? -12.507 6.428 9.696 1.00 84.38 91 ALA A N 1
ATOM 738 C CA . ALA A 1 91 ? -11.109 6.001 9.654 1.00 84.38 91 ALA A CA 1
ATOM 739 C C . ALA A 1 91 ? -10.972 4.542 9.187 1.00 84.38 91 ALA A C 1
ATOM 741 O O . ALA A 1 91 ? -10.151 4.260 8.321 1.00 84.38 91 ALA A O 1
ATOM 742 N N . LEU A 1 92 ? -11.830 3.634 9.669 1.00 85.19 92 LEU A N 1
ATOM 743 C CA . LEU A 1 92 ? -11.863 2.245 9.200 1.00 85.19 92 LEU A CA 1
ATOM 744 C C . LEU A 1 92 ? -12.170 2.151 7.696 1.00 85.19 92 LEU A C 1
ATOM 746 O O . LEU A 1 92 ? -11.542 1.377 6.981 1.00 85.19 92 LEU A O 1
ATOM 750 N N . HIS A 1 93 ? -13.097 2.968 7.192 1.00 87.62 93 HIS A N 1
ATOM 751 C CA . HIS A 1 93 ? -13.411 3.013 5.764 1.00 87.62 93 HIS A CA 1
ATOM 752 C C . HIS A 1 93 ? -12.229 3.494 4.916 1.00 87.62 93 HIS A C 1
ATOM 754 O O . HIS A 1 93 ? -11.944 2.916 3.871 1.00 87.62 93 HIS A O 1
ATOM 760 N N . THR A 1 94 ? -11.520 4.515 5.390 1.00 88.50 94 THR A N 1
ATOM 761 C CA . THR A 1 94 ? -10.298 5.016 4.759 1.00 88.50 94 THR A CA 1
ATOM 762 C C . TH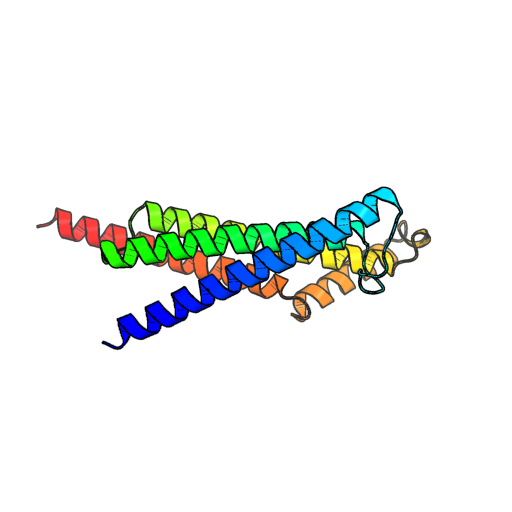R A 1 94 ? -9.201 3.950 4.722 1.00 88.50 94 THR A C 1
ATOM 764 O O . THR A 1 94 ? -8.565 3.782 3.687 1.00 88.50 94 THR A O 1
ATOM 767 N N . VAL A 1 95 ? -9.018 3.189 5.808 1.00 90.12 95 VAL A N 1
ATOM 768 C CA . VAL A 1 95 ? -8.045 2.084 5.867 1.00 90.12 95 VAL A CA 1
ATOM 769 C C . VAL A 1 95 ? -8.403 0.987 4.855 1.00 90.12 95 VAL A C 1
ATOM 771 O O . VAL A 1 95 ? -7.520 0.500 4.161 1.00 90.12 95 VAL A O 1
ATOM 774 N N . ILE A 1 96 ? -9.688 0.643 4.699 1.00 90.31 96 ILE A N 1
ATOM 775 C CA . ILE A 1 96 ? -10.134 -0.336 3.688 1.00 90.31 96 ILE A CA 1
ATOM 776 C C . ILE A 1 96 ? -9.729 0.112 2.277 1.00 90.31 96 ILE A C 1
ATOM 778 O O . ILE A 1 96 ? -9.137 -0.670 1.535 1.00 90.31 96 ILE A O 1
ATOM 782 N N . TYR A 1 97 ? -9.999 1.368 1.908 1.00 91.75 97 TYR A N 1
ATOM 783 C CA . TYR A 1 97 ? -9.597 1.878 0.593 1.00 91.75 97 TYR A CA 1
ATOM 784 C C . TYR A 1 97 ? -8.082 1.945 0.423 1.00 91.75 97 TYR A C 1
ATOM 786 O O . TYR A 1 97 ? -7.587 1.652 -0.661 1.00 91.75 97 TYR A O 1
ATOM 794 N N . ALA A 1 98 ? -7.342 2.278 1.482 1.00 92.31 98 ALA A N 1
ATOM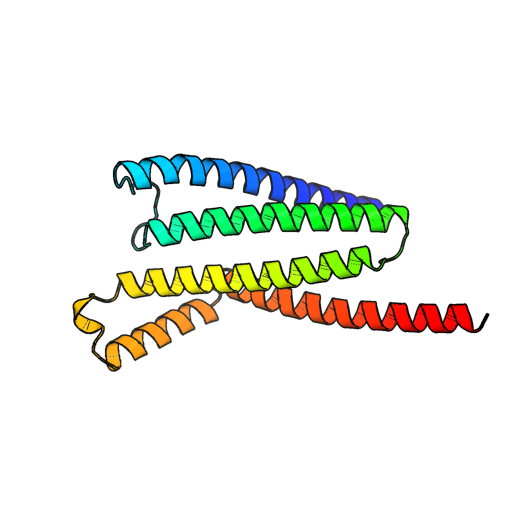 795 C CA . ALA A 1 98 ? -5.886 2.234 1.468 1.00 92.31 98 ALA A CA 1
ATOM 796 C C . ALA A 1 98 ? -5.369 0.815 1.180 1.00 92.31 98 ALA A C 1
ATOM 798 O O . ALA A 1 98 ? -4.499 0.650 0.330 1.00 92.31 98 ALA A O 1
ATOM 799 N N . CYS A 1 99 ? -5.942 -0.215 1.810 1.00 90.50 99 CYS A N 1
ATOM 800 C CA . CYS A 1 99 ? -5.599 -1.612 1.540 1.00 90.50 99 CYS A CA 1
ATOM 801 C C . CYS A 1 99 ? -5.907 -2.023 0.091 1.00 90.50 99 CYS A C 1
ATOM 803 O O . CYS A 1 99 ? -5.074 -2.654 -0.554 1.00 90.50 99 CYS A O 1
ATOM 805 N N . ILE A 1 100 ? -7.062 -1.622 -0.451 1.00 91.81 100 ILE A N 1
ATOM 806 C CA . ILE A 1 100 ? -7.400 -1.863 -1.864 1.00 91.81 100 ILE A CA 1
ATOM 807 C C . ILE A 1 100 ? -6.388 -1.162 -2.780 1.00 91.81 100 ILE A C 1
ATOM 809 O O . ILE A 1 100 ? -5.861 -1.783 -3.699 1.00 91.81 100 ILE A O 1
ATOM 813 N N . GLY A 1 101 ? -6.070 0.105 -2.505 1.00 90.44 101 GLY A N 1
ATOM 814 C CA . GLY A 1 101 ? -5.085 0.875 -3.265 1.00 90.44 101 GLY A CA 1
ATOM 815 C C . GLY A 1 101 ? -3.695 0.238 -3.250 1.00 90.44 101 GLY A C 1
ATOM 816 O O . GLY A 1 101 ? -3.066 0.128 -4.298 1.00 90.44 101 GLY A O 1
ATOM 817 N N . LEU A 1 102 ? -3.242 -0.256 -2.094 1.00 90.88 102 LEU A N 1
ATOM 818 C CA . LEU A 1 102 ? -1.988 -1.008 -1.970 1.00 90.88 102 LEU A CA 1
ATOM 819 C C . LEU A 1 102 ? -2.007 -2.307 -2.785 1.00 90.88 102 LEU A C 1
ATOM 821 O O . LEU A 1 102 ? -1.019 -2.630 -3.441 1.00 90.88 102 LEU A O 1
ATOM 825 N N . GLY A 1 103 ? -3.128 -3.033 -2.783 1.00 87.88 103 GLY A N 1
ATOM 826 C CA . GLY A 1 103 ? -3.304 -4.231 -3.606 1.00 87.88 103 GLY A CA 1
ATOM 827 C C . GLY A 1 103 ? -3.218 -3.930 -5.106 1.00 87.88 103 GLY A C 1
ATOM 828 O O . GLY A 1 103 ? -2.523 -4.632 -5.843 1.00 87.88 103 GLY A O 1
ATOM 829 N N . VAL A 1 104 ? -3.860 -2.848 -5.558 1.00 90.06 104 VAL A N 1
ATOM 830 C CA . VAL A 1 104 ? -3.801 -2.393 -6.957 1.00 90.06 104 VAL A CA 1
ATOM 831 C C . VAL A 1 104 ? -2.384 -1.962 -7.340 1.00 90.06 104 VAL A C 1
ATOM 833 O O . VAL A 1 104 ? -1.879 -2.393 -8.373 1.00 90.06 104 VAL A O 1
ATOM 836 N N . LEU A 1 105 ? -1.708 -1.174 -6.499 1.00 89.88 105 LEU A N 1
ATOM 837 C CA . LEU A 1 105 ? -0.323 -0.750 -6.733 1.00 89.88 105 LEU A CA 1
ATOM 838 C C . LEU A 1 105 ? 0.638 -1.941 -6.842 1.00 89.88 105 LEU A C 1
ATOM 840 O O . LEU A 1 105 ? 1.462 -1.983 -7.756 1.00 89.88 105 LEU A O 1
ATOM 844 N N . GLY A 1 106 ? 0.506 -2.931 -5.955 1.00 85.88 106 GLY A N 1
ATOM 845 C CA . GLY A 1 106 ? 1.275 -4.174 -6.040 1.00 85.88 106 GLY A CA 1
ATOM 846 C C . GLY A 1 106 ? 1.015 -4.920 -7.349 1.00 85.88 106 GLY A C 1
ATOM 847 O O . GLY A 1 106 ? 1.957 -5.312 -8.038 1.00 85.88 106 GLY A O 1
ATOM 848 N N . THR A 1 107 ? -0.257 -5.016 -7.745 1.00 86.31 107 THR A N 1
ATOM 849 C CA . THR A 1 107 ? -0.661 -5.674 -8.995 1.00 86.31 107 THR A CA 1
ATOM 850 C C . THR A 1 107 ? -0.014 -5.006 -10.207 1.00 86.31 107 THR A C 1
ATOM 852 O O . THR A 1 107 ? 0.565 -5.691 -11.048 1.00 86.31 107 THR A O 1
ATOM 855 N N . VAL A 1 108 ? -0.036 -3.670 -10.272 1.00 87.94 108 VAL A N 1
ATOM 856 C CA . VAL A 1 108 ? 0.626 -2.901 -11.339 1.00 87.94 108 VAL A CA 1
ATOM 857 C C . VAL A 1 108 ? 2.125 -3.190 -11.373 1.00 87.94 108 VAL A C 1
ATOM 859 O O . VAL A 1 108 ? 2.671 -3.442 -12.446 1.00 87.94 108 VAL A O 1
ATOM 862 N N . ARG A 1 109 ? 2.793 -3.214 -10.214 1.00 86.38 109 ARG A N 1
ATOM 863 C CA . ARG A 1 109 ? 4.225 -3.529 -10.129 1.00 86.38 109 ARG A CA 1
ATOM 864 C C . ARG A 1 109 ? 4.539 -4.927 -10.659 1.00 86.38 109 ARG A C 1
ATOM 866 O O . ARG A 1 109 ? 5.523 -5.095 -11.374 1.00 86.38 109 ARG A O 1
ATOM 873 N N . VAL A 1 110 ? 3.713 -5.916 -10.329 1.00 84.88 110 VAL A N 1
ATOM 874 C CA . VAL A 1 110 ? 3.900 -7.302 -10.779 1.00 84.88 110 VAL A CA 1
ATOM 875 C C . VAL A 1 110 ? 3.696 -7.423 -12.277 1.00 84.88 110 VAL A C 1
ATOM 877 O O . VAL A 1 110 ? 4.530 -8.022 -12.952 1.00 84.88 110 VAL A O 1
ATOM 880 N N . VAL A 1 111 ? 2.634 -6.827 -12.815 1.00 84.12 111 VAL A N 1
ATOM 881 C CA . VAL A 1 111 ? 2.386 -6.826 -14.261 1.00 84.12 111 VAL A CA 1
ATOM 882 C C . VAL A 1 111 ? 3.539 -6.138 -14.997 1.00 84.12 111 VAL A C 1
ATOM 884 O O . VAL A 1 111 ? 4.087 -6.716 -15.930 1.00 84.12 111 VAL A O 1
ATOM 887 N N . ALA A 1 112 ? 3.987 -4.967 -14.533 1.00 83.62 112 ALA A N 1
ATOM 888 C CA . ALA A 1 112 ? 5.105 -4.241 -15.139 1.00 83.62 112 ALA A CA 1
ATOM 889 C C . ALA A 1 112 ? 6.426 -5.028 -15.110 1.00 83.62 112 ALA A C 1
ATOM 891 O O . ALA A 1 112 ? 7.169 -5.010 -16.089 1.00 83.62 112 ALA A O 1
ATOM 892 N N . GLY A 1 113 ? 6.708 -5.744 -14.016 1.00 79.06 113 GLY A N 1
ATOM 893 C CA . GLY A 1 113 ? 7.881 -6.616 -13.921 1.00 79.06 113 GLY A CA 1
ATOM 894 C C . GLY A 1 113 ? 7.831 -7.779 -14.915 1.00 79.06 113 GLY A C 1
ATOM 895 O O . GLY A 1 113 ? 8.821 -8.064 -15.575 1.00 79.06 113 GLY A O 1
ATOM 896 N N . ASN A 1 114 ? 6.666 -8.412 -15.091 1.00 77.94 114 ASN A N 1
ATOM 897 C CA . ASN A 1 114 ? 6.520 -9.508 -16.057 1.00 77.94 114 ASN A CA 1
ATOM 898 C C . ASN A 1 114 ? 6.499 -9.022 -17.519 1.00 77.94 114 ASN A C 1
ATOM 900 O O . ASN A 1 114 ? 6.903 -9.772 -18.400 1.00 77.94 114 ASN A O 1
ATOM 904 N N . ILE A 1 115 ? 6.064 -7.783 -17.788 1.00 76.19 115 ILE A N 1
ATOM 905 C CA . ILE A 1 115 ? 6.132 -7.177 -19.130 1.00 76.19 115 ILE A CA 1
ATOM 906 C C . ILE A 1 115 ? 7.582 -6.992 -19.576 1.00 76.19 115 ILE A C 1
ATOM 908 O O . ILE A 1 115 ? 7.873 -7.202 -20.744 1.00 76.19 115 ILE A O 1
ATOM 912 N N . GLN A 1 116 ? 8.486 -6.615 -18.669 1.00 68.19 116 GLN A N 1
ATOM 913 C CA . GLN A 1 116 ? 9.899 -6.419 -19.007 1.00 68.19 116 GLN A CA 1
ATOM 914 C C . GLN A 1 116 ? 10.587 -7.723 -19.448 1.00 68.19 116 GLN A C 1
ATOM 916 O O . GLN A 1 116 ? 11.532 -7.673 -20.230 1.00 68.19 116 GLN A O 1
ATOM 921 N N . ASP A 1 117 ? 10.092 -8.869 -18.978 1.00 66.06 117 ASP A N 1
ATOM 922 C CA . ASP A 1 117 ? 10.572 -10.194 -19.378 1.00 66.06 117 ASP A CA 1
ATOM 923 C C . ASP A 1 117 ? 9.997 -10.661 -20.728 1.00 66.06 117 ASP A C 1
ATOM 925 O O . ASP A 1 117 ? 10.536 -11.588 -21.333 1.00 66.06 117 ASP A O 1
ATOM 929 N N . LEU A 1 118 ? 8.896 -10.064 -21.201 1.00 66.88 118 LEU A N 1
ATOM 930 C CA . LEU A 1 118 ? 8.431 -10.282 -22.567 1.00 66.88 118 LEU A CA 1
ATOM 931 C C . LEU A 1 118 ? 9.229 -9.382 -23.507 1.00 66.88 118 LEU A C 1
ATOM 933 O O . LEU A 1 118 ? 9.187 -8.157 -23.397 1.00 66.88 118 LEU A O 1
ATOM 937 N N . HIS A 1 119 ? 9.907 -9.984 -24.482 1.00 61.91 119 HIS A N 1
ATOM 938 C CA . HIS A 1 119 ? 10.469 -9.237 -25.600 1.00 61.91 119 HIS A CA 1
ATOM 939 C C . HIS A 1 119 ? 9.332 -8.435 -26.257 1.00 61.91 119 HIS A C 1
ATOM 941 O O . HIS A 1 119 ? 8.307 -9.002 -26.637 1.00 61.91 119 HIS A O 1
ATOM 947 N N . LEU A 1 120 ? 9.488 -7.108 -26.350 1.00 59.41 120 LEU A N 1
ATOM 948 C CA . LEU A 1 120 ? 8.457 -6.175 -26.843 1.00 59.41 120 LEU A CA 1
ATOM 949 C C . LEU A 1 120 ? 7.916 -6.548 -28.237 1.00 59.41 120 LEU A C 1
ATOM 951 O O . LEU A 1 120 ? 6.810 -6.157 -28.596 1.00 59.41 120 LEU A O 1
ATOM 955 N N . GLU A 1 121 ? 8.674 -7.336 -28.994 1.00 63.56 121 GLU A N 1
ATOM 956 C CA . GLU A 1 121 ? 8.322 -7.842 -30.321 1.00 63.56 121 GLU A CA 1
ATOM 957 C C . GLU A 1 121 ? 7.171 -8.867 -30.303 1.00 63.56 121 GLU A C 1
ATOM 959 O O . GLU A 1 121 ? 6.469 -9.027 -31.299 1.00 63.56 121 GLU A O 1
ATOM 964 N N . GLU A 1 122 ? 6.900 -9.514 -29.165 1.00 62.72 122 GLU A N 1
ATOM 965 C CA . GLU A 1 122 ? 5.845 -10.528 -29.043 1.00 62.72 122 GLU A CA 1
ATOM 966 C C . GLU A 1 122 ? 4.489 -9.957 -28.589 1.00 62.72 122 GLU A C 1
ATOM 968 O O . GLU A 1 122 ? 3.513 -10.696 -28.487 1.00 62.72 122 GLU A O 1
ATOM 973 N N . TRP A 1 123 ? 4.361 -8.647 -28.347 1.00 67.38 123 TRP A N 1
ATOM 974 C CA . TRP A 1 123 ? 3.130 -8.050 -27.791 1.00 67.38 123 TRP A CA 1
ATOM 975 C C . TRP A 1 123 ? 1.884 -8.170 -28.684 1.00 67.38 123 TRP A C 1
ATOM 977 O O . TRP A 1 123 ? 0.761 -8.030 -28.203 1.00 67.38 123 TRP A O 1
ATOM 987 N N . HIS A 1 124 ? 2.063 -8.465 -29.972 1.00 73.69 124 HIS A N 1
ATOM 988 C CA . HIS A 1 124 ? 0.964 -8.714 -30.909 1.00 73.69 124 HIS A CA 1
ATOM 989 C C . HIS A 1 124 ? 0.458 -10.166 -30.890 1.00 73.69 124 HIS A C 1
ATOM 991 O O . HIS A 1 124 ? -0.572 -10.474 -31.490 1.00 73.69 124 HIS A O 1
ATOM 997 N N . SER A 1 125 ? 1.159 -11.069 -30.201 1.00 82.06 125 SER A N 1
ATOM 998 C CA . SER A 1 125 ? 0.801 -12.479 -30.100 1.00 82.06 125 SER A CA 1
ATOM 999 C C . SER A 1 125 ? -0.210 -12.709 -28.972 1.00 82.06 125 SER A C 1
ATOM 1001 O O . SER A 1 125 ? 0.052 -12.436 -27.799 1.00 82.06 125 SER A O 1
ATOM 1003 N N . LEU A 1 126 ? -1.364 -13.299 -29.310 1.00 80.25 126 LEU A N 1
ATOM 1004 C CA . LEU A 1 126 ? -2.346 -13.770 -28.321 1.00 80.25 126 LEU A CA 1
ATOM 1005 C C . LEU A 1 126 ? -1.729 -14.760 -27.320 1.00 80.25 126 LEU A C 1
ATOM 1007 O O . LEU A 1 126 ? -2.137 -14.800 -26.156 1.00 80.25 126 LEU A O 1
ATOM 1011 N N . TRP A 1 127 ? -0.734 -15.538 -27.753 1.00 79.81 127 TRP A N 1
ATOM 1012 C CA . TRP A 1 127 ? -0.017 -16.481 -26.898 1.00 79.81 127 TRP A CA 1
ATOM 1013 C C . TRP A 1 127 ? 0.852 -15.753 -25.868 1.00 79.81 127 TRP A C 1
ATOM 1015 O O . TRP A 1 127 ? 0.821 -16.089 -24.686 1.00 79.81 127 TRP A O 1
ATOM 1025 N N . ALA A 1 128 ? 1.545 -14.697 -26.289 1.00 74.12 128 ALA A N 1
ATOM 1026 C CA . ALA A 1 128 ? 2.381 -13.871 -25.427 1.00 74.12 128 ALA A CA 1
ATOM 1027 C C . ALA A 1 128 ? 1.547 -13.125 -24.368 1.00 74.12 128 ALA A C 1
ATOM 1029 O O . ALA A 1 128 ? 1.879 -13.150 -23.182 1.00 74.12 128 ALA A O 1
ATOM 1030 N N . ILE A 1 129 ? 0.402 -12.556 -24.767 1.00 79.69 129 ILE A N 1
ATOM 1031 C CA . ILE A 1 129 ? -0.555 -11.914 -23.849 1.00 79.69 129 ILE A CA 1
ATOM 1032 C C . ILE A 1 129 ? -1.116 -12.930 -22.843 1.00 79.69 129 ILE A C 1
ATOM 1034 O O . ILE A 1 129 ? -1.177 -12.648 -21.646 1.00 79.69 129 ILE A O 1
ATOM 1038 N N . SER A 1 130 ? -1.493 -14.126 -23.303 1.00 81.06 130 SER A N 1
ATOM 1039 C CA . SER A 1 130 ? -2.028 -15.182 -22.431 1.00 81.06 130 SER A CA 1
ATOM 1040 C C . SER A 1 130 ? -0.979 -15.688 -21.439 1.00 81.06 130 SER A C 1
ATOM 1042 O O . SER A 1 130 ? -1.283 -15.876 -20.261 1.00 81.06 130 SER A O 1
ATOM 1044 N N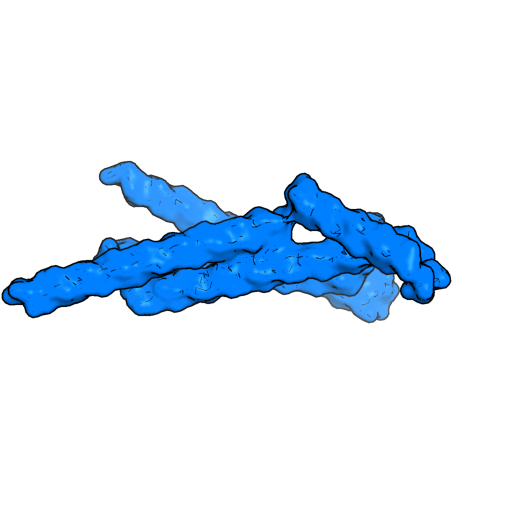 . ASN A 1 131 ? 0.271 -15.849 -21.882 1.00 82.06 131 ASN A N 1
ATOM 1045 C CA . ASN A 1 131 ? 1.391 -16.241 -21.032 1.00 82.06 131 ASN A CA 1
ATOM 1046 C C . ASN A 1 131 ? 1.714 -15.161 -19.984 1.00 82.06 131 ASN A C 1
ATOM 1048 O O . ASN A 1 131 ? 1.881 -15.470 -18.804 1.00 82.06 131 ASN A O 1
ATOM 1052 N N . LEU A 1 132 ? 1.717 -13.881 -20.379 1.00 81.00 132 LEU A N 1
ATOM 1053 C CA . LEU A 1 132 ? 1.866 -12.752 -19.457 1.00 81.00 132 LEU A CA 1
ATOM 1054 C C . LEU A 1 132 ? 0.745 -12.729 -18.411 1.00 81.00 132 LEU A C 1
ATOM 1056 O O . LEU A 1 132 ? 1.019 -12.574 -17.218 1.00 81.00 132 LEU A O 1
ATOM 1060 N N . ALA A 1 133 ? -0.507 -12.895 -18.843 1.00 82.19 133 ALA A N 1
ATOM 1061 C CA . ALA A 1 133 ? -1.661 -12.923 -17.955 1.00 82.19 133 ALA A CA 1
ATOM 1062 C C . ALA A 1 133 ? -1.559 -14.085 -16.960 1.00 82.19 133 ALA A C 1
ATOM 1064 O O . ALA A 1 133 ? -1.684 -13.869 -15.755 1.00 82.19 133 ALA A O 1
ATOM 1065 N N . PHE A 1 134 ? -1.243 -15.293 -17.437 1.00 83.31 134 PHE A N 1
ATOM 1066 C CA . PHE A 1 134 ? -1.088 -16.477 -16.597 1.00 83.31 134 PHE A CA 1
ATOM 1067 C C . PHE A 1 134 ? 0.063 -16.330 -15.596 1.00 83.31 134 PHE A C 1
ATOM 1069 O O . PHE A 1 134 ? -0.115 -16.584 -14.407 1.00 83.31 134 PHE A O 1
ATOM 1076 N N . ARG A 1 135 ? 1.231 -15.852 -16.036 1.00 78.81 135 ARG A N 1
ATOM 1077 C CA . ARG A 1 135 ? 2.403 -15.657 -15.173 1.00 78.81 135 ARG A CA 1
ATOM 1078 C C . ARG A 1 135 ? 2.175 -14.560 -14.131 1.00 78.81 135 ARG A C 1
ATOM 1080 O O . ARG A 1 135 ? 2.522 -14.744 -12.964 1.00 78.81 135 ARG A O 1
ATOM 1087 N N . SER A 1 136 ? 1.552 -13.448 -14.523 1.00 79.88 136 SER A N 1
ATOM 1088 C CA . SER A 1 136 ? 1.169 -12.372 -13.597 1.00 79.88 136 SER A CA 1
ATOM 1089 C C . SER A 1 136 ? 0.164 -12.882 -12.570 1.00 79.88 136 SER A C 1
ATOM 1091 O O . SER A 1 136 ? 0.351 -12.674 -11.374 1.00 79.88 136 SER A O 1
ATOM 1093 N N . PHE A 1 137 ? -0.854 -13.619 -13.019 1.00 80.81 137 PHE A N 1
ATOM 1094 C CA . PHE A 1 137 ? -1.864 -14.230 -12.161 1.00 80.81 137 PHE A CA 1
ATOM 1095 C C . PHE A 1 137 ? -1.259 -15.244 -11.186 1.00 80.81 137 PHE A C 1
ATOM 1097 O O . PHE A 1 137 ? -1.546 -15.191 -9.996 1.00 80.81 137 PHE A O 1
ATOM 1104 N N . HIS A 1 138 ? -0.353 -16.103 -11.647 1.00 78.81 138 HIS A N 1
ATOM 1105 C CA . HIS A 1 138 ? 0.365 -17.059 -10.810 1.00 78.81 138 HIS A CA 1
ATOM 1106 C C . HIS A 1 138 ? 1.237 -16.362 -9.750 1.00 78.81 138 HIS A C 1
ATOM 1108 O O . HIS A 1 138 ? 1.197 -16.723 -8.574 1.00 78.81 138 HIS A O 1
ATOM 1114 N N . ASN A 1 139 ? 1.972 -15.311 -10.128 1.00 72.75 139 ASN A N 1
ATOM 1115 C CA . ASN A 1 139 ? 2.764 -14.507 -9.189 1.00 72.75 139 ASN A CA 1
ATOM 1116 C C . ASN A 1 139 ? 1.888 -13.736 -8.181 1.00 72.75 139 ASN A C 1
ATOM 1118 O O . ASN A 1 139 ? 2.307 -13.522 -7.042 1.00 72.75 139 ASN A O 1
ATOM 1122 N N . LEU A 1 140 ? 0.674 -13.343 -8.580 1.00 73.44 140 LEU A N 1
ATOM 1123 C CA . LEU A 1 140 ? -0.335 -12.738 -7.705 1.00 73.44 140 LEU A CA 1
ATOM 1124 C C . LEU A 1 140 ? -0.914 -13.755 -6.706 1.00 73.44 140 LEU A C 1
ATOM 1126 O O . LEU A 1 140 ? -1.065 -13.432 -5.527 1.00 73.44 140 LEU A O 1
ATOM 1130 N N . LEU A 1 141 ? -1.211 -14.976 -7.163 1.00 68.31 141 LEU A N 1
ATOM 1131 C CA . LEU A 1 141 ? -1.868 -16.029 -6.380 1.00 68.31 141 LEU A CA 1
ATOM 1132 C C . LEU A 1 141 ? -0.947 -16.752 -5.403 1.00 68.31 141 LEU A C 1
ATOM 1134 O O . LEU A 1 141 ? -1.381 -17.085 -4.306 1.00 68.31 141 LEU A O 1
ATOM 1138 N N . LEU A 1 142 ? 0.321 -16.972 -5.758 1.00 66.50 142 LEU A N 1
ATOM 1139 C CA . LEU A 1 142 ? 1.271 -17.685 -4.896 1.00 66.50 142 LEU A CA 1
ATOM 1140 C C . LEU A 1 142 ? 1.740 -16.882 -3.669 1.00 66.50 142 LEU A C 1
ATOM 1142 O O . LEU A 1 142 ? 2.700 -17.282 -3.015 1.00 66.50 142 LEU A O 1
ATOM 1146 N N . PHE A 1 143 ? 1.108 -15.745 -3.353 1.00 60.00 143 PHE A N 1
ATOM 1147 C CA . PHE A 1 143 ? 1.489 -14.861 -2.239 1.00 60.00 143 PHE A CA 1
ATOM 1148 C C . PHE A 1 143 ? 2.972 -14.459 -2.248 1.00 60.00 143 PHE A C 1
ATOM 1150 O O . PHE A 1 143 ? 3.517 -14.054 -1.223 1.00 60.00 143 PHE A O 1
ATOM 1157 N N . ARG A 1 144 ? 3.638 -14.545 -3.409 1.00 60.44 144 ARG A N 1
ATOM 1158 C CA . ARG A 1 144 ? 5.051 -14.173 -3.547 1.00 60.44 144 ARG A CA 1
ATOM 1159 C C . ARG A 1 144 ?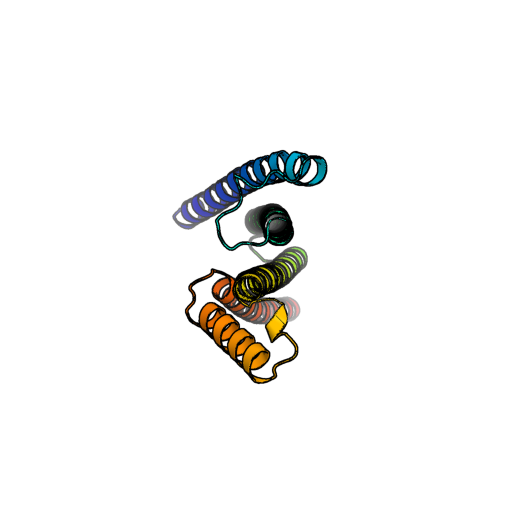 5.265 -12.688 -3.251 1.00 60.44 144 ARG A C 1
ATOM 1161 O O . ARG A 1 144 ? 6.343 -12.282 -2.837 1.00 60.44 144 ARG A O 1
ATOM 1168 N N . GLU A 1 145 ? 4.214 -11.901 -3.443 1.00 65.62 145 GLU A N 1
ATOM 1169 C CA . GLU A 1 145 ? 4.154 -10.467 -3.200 1.00 65.62 145 GLU A CA 1
ATOM 1170 C C . GLU A 1 145 ? 2.988 -10.156 -2.234 1.00 65.62 145 GLU A C 1
ATOM 1172 O O . GLU A 1 145 ? 1.939 -10.806 -2.299 1.00 65.62 145 GLU A O 1
ATOM 1177 N N . PRO A 1 146 ? 3.116 -9.142 -1.358 1.00 74.06 146 PRO A N 1
ATOM 1178 C CA . PRO A 1 146 ? 2.190 -8.878 -0.243 1.00 74.06 146 PRO A CA 1
ATOM 1179 C C . PRO A 1 146 ? 0.793 -8.367 -0.656 1.00 74.06 146 PRO A C 1
ATOM 1181 O O . PRO A 1 146 ? -0.075 -8.142 0.184 1.00 74.06 146 PRO A O 1
ATOM 1184 N N . GLN A 1 147 ? 0.542 -8.177 -1.949 1.00 79.62 147 GLN A N 1
ATOM 1185 C CA . GLN A 1 147 ? -0.693 -7.611 -2.505 1.00 79.62 147 GLN A CA 1
ATOM 1186 C C . GLN A 1 147 ? -1.972 -8.389 -2.172 1.00 79.62 147 GLN A C 1
ATOM 1188 O O . GLN A 1 147 ? -2.984 -7.790 -1.806 1.00 79.62 147 GLN A O 1
ATOM 1193 N N . SER A 1 148 ? -1.929 -9.719 -2.236 1.00 76.00 148 SER A N 1
ATOM 1194 C CA . SER A 1 148 ? -3.060 -10.580 -1.881 1.00 76.00 148 SER A CA 1
ATOM 1195 C C . SER A 1 148 ? -3.390 -10.489 -0.388 1.00 76.00 148 SER A C 1
ATOM 1197 O O . SER A 1 148 ? -4.563 -10.553 -0.019 1.00 76.00 148 SER A O 1
ATOM 1199 N N . MET A 1 149 ? -2.393 -10.224 0.469 1.00 83.69 149 MET A N 1
ATOM 1200 C CA . MET A 1 149 ? -2.623 -9.938 1.889 1.00 83.69 149 MET A CA 1
ATOM 1201 C C . MET A 1 149 ? -3.352 -8.606 2.094 1.00 83.69 149 MET A C 1
ATOM 1203 O O . MET A 1 149 ? -4.216 -8.527 2.964 1.00 83.69 149 MET A O 1
ATOM 1207 N N . TYR A 1 150 ? -3.069 -7.571 1.293 1.00 86.62 150 TYR A N 1
ATOM 1208 C CA . TYR A 1 150 ? -3.791 -6.297 1.397 1.00 86.62 150 TYR A CA 1
ATOM 1209 C C . TYR A 1 150 ? -5.256 -6.421 0.975 1.00 86.62 150 TYR A C 1
ATOM 1211 O O . TYR A 1 150 ? -6.128 -5.878 1.654 1.00 86.62 150 TYR A O 1
ATOM 1219 N N . PHE A 1 151 ? -5.555 -7.178 -0.085 1.00 84.75 151 PHE A N 1
ATOM 1220 C CA . PHE A 1 151 ? -6.942 -7.464 -0.462 1.00 84.75 151 PHE A CA 1
ATOM 1221 C C . PHE A 1 151 ? -7.671 -8.271 0.616 1.00 84.75 151 PHE A C 1
ATOM 1223 O O . PHE A 1 151 ? -8.788 -7.917 0.995 1.00 84.75 151 PHE A O 1
ATOM 1230 N N . LEU A 1 152 ? -7.025 -9.299 1.177 1.00 86.19 152 LEU A N 1
ATOM 1231 C CA . LEU A 1 152 ? -7.586 -10.067 2.287 1.00 86.19 152 LEU A CA 1
ATOM 1232 C C . LEU A 1 152 ? -7.855 -9.177 3.510 1.00 86.19 152 LEU A C 1
ATOM 1234 O O . LEU A 1 152 ? -8.933 -9.240 4.100 1.00 86.19 152 LEU A O 1
ATOM 1238 N N . LEU A 1 153 ? -6.909 -8.304 3.861 1.00 87.94 153 LEU A N 1
ATOM 1239 C CA . LEU A 1 153 ? -7.062 -7.356 4.961 1.00 87.94 153 LEU A CA 1
ATOM 1240 C C . LEU A 1 153 ? -8.227 -6.389 4.711 1.00 87.94 153 LEU A C 1
ATOM 1242 O O . LEU A 1 153 ? -9.001 -6.124 5.629 1.00 87.94 153 LEU A O 1
ATOM 1246 N N . ALA A 1 154 ? -8.402 -5.907 3.478 1.00 89.38 154 ALA A N 1
ATOM 1247 C CA . ALA A 1 154 ? -9.535 -5.061 3.111 1.00 89.38 154 ALA A CA 1
ATOM 1248 C C . ALA A 1 154 ? -10.878 -5.774 3.339 1.00 89.38 154 ALA A C 1
ATOM 1250 O O . ALA A 1 154 ? -11.791 -5.179 3.915 1.00 89.38 154 ALA A O 1
ATOM 1251 N N . VAL A 1 155 ? -10.984 -7.051 2.952 1.00 89.62 155 VAL A N 1
ATOM 1252 C CA . VAL A 1 155 ? -12.185 -7.874 3.173 1.00 89.62 155 VAL A CA 1
ATOM 1253 C C . VAL A 1 155 ? -12.441 -8.079 4.667 1.00 89.62 155 VAL A C 1
ATOM 1255 O O . VAL A 1 155 ? -13.556 -7.849 5.132 1.00 89.62 155 VAL A O 1
ATOM 1258 N N . LEU A 1 156 ? -11.416 -8.434 5.448 1.00 89.44 156 LEU A N 1
ATOM 1259 C CA . LEU A 1 156 ? -11.547 -8.619 6.898 1.00 89.44 156 LEU A CA 1
ATOM 1260 C C . LEU A 1 156 ? -12.000 -7.334 7.606 1.00 89.44 156 LEU A C 1
ATOM 1262 O O . LEU A 1 156 ? -12.917 -7.362 8.428 1.00 89.44 156 LEU A O 1
ATOM 1266 N N . LEU A 1 157 ? -11.395 -6.193 7.265 1.00 89.00 157 LEU A N 1
ATOM 1267 C CA . LEU A 1 157 ? -11.767 -4.893 7.825 1.00 89.00 157 LEU A CA 1
ATOM 1268 C C . LEU A 1 157 ? -13.174 -4.466 7.398 1.00 89.00 157 LEU A C 1
ATOM 1270 O O . LEU A 1 157 ? -13.888 -3.829 8.176 1.00 89.00 157 LEU A O 1
ATOM 1274 N N . TRP A 1 158 ? -13.599 -4.831 6.189 1.00 91.44 158 TRP A N 1
ATOM 1275 C CA . TRP A 1 158 ? -14.963 -4.605 5.730 1.00 91.44 158 TRP A CA 1
ATOM 1276 C C . TRP A 1 158 ? -15.976 -5.438 6.524 1.00 91.44 158 TRP A C 1
ATOM 1278 O O . TRP A 1 158 ? -16.965 -4.882 7.003 1.00 91.44 158 TRP A O 1
ATOM 1288 N N . THR A 1 159 ? -15.703 -6.721 6.768 1.00 89.38 159 THR A N 1
ATOM 1289 C CA . THR A 1 159 ? -16.542 -7.573 7.627 1.00 89.38 159 THR A CA 1
ATOM 1290 C C . THR A 1 159 ? -16.626 -7.016 9.049 1.00 89.38 159 THR A C 1
ATOM 1292 O O . THR A 1 159 ? -17.720 -6.865 9.597 1.00 89.38 159 THR A O 1
ATOM 1295 N N . LEU A 1 160 ? -15.490 -6.602 9.625 1.00 87.38 160 LEU A N 1
ATOM 1296 C CA . LEU A 1 160 ? -15.446 -5.950 10.936 1.00 87.38 160 LEU A CA 1
ATOM 1297 C C . LEU A 1 160 ? -16.293 -4.669 10.962 1.00 87.38 160 LEU A C 1
ATOM 1299 O O . LEU A 1 160 ? -17.027 -4.429 11.920 1.00 87.38 160 LEU A O 1
ATOM 1303 N N . LYS A 1 161 ? -16.239 -3.855 9.902 1.00 86.69 161 LYS A N 1
ATOM 1304 C CA . LYS A 1 161 ? -17.063 -2.646 9.772 1.00 86.69 161 LYS A CA 1
ATOM 1305 C C . LYS A 1 161 ? -18.558 -2.973 9.820 1.00 86.69 161 LYS A C 1
ATOM 1307 O O . LYS A 1 161 ? -19.296 -2.254 10.493 1.00 86.69 161 LYS A O 1
ATOM 1312 N N . GLN A 1 162 ? -19.011 -4.020 9.124 1.00 87.44 162 GLN A N 1
ATOM 1313 C CA . GLN A 1 162 ? -20.427 -4.416 9.129 1.00 87.44 162 GLN A CA 1
ATOM 1314 C C . GLN A 1 162 ? -20.881 -4.869 10.519 1.00 87.44 162 GLN A C 1
ATOM 1316 O O . GLN A 1 162 ? -21.946 -4.461 10.988 1.00 87.44 162 GLN A O 1
ATOM 1321 N N . PHE A 1 163 ? -20.035 -5.629 11.217 1.00 85.69 163 PHE A N 1
ATOM 1322 C CA . PHE A 1 163 ? -20.297 -6.038 12.592 1.00 85.69 163 PHE A CA 1
ATOM 1323 C C . PHE A 1 163 ? -20.404 -4.831 13.538 1.00 85.69 163 PHE A C 1
ATOM 1325 O O . PHE A 1 163 ? -21.394 -4.687 14.252 1.00 85.69 163 PHE A O 1
ATOM 1332 N N . LEU A 1 164 ? -19.435 -3.908 13.487 1.00 83.88 164 LEU A N 1
ATOM 1333 C CA . LEU A 1 164 ? -19.428 -2.699 14.319 1.00 83.88 164 LEU A CA 1
ATOM 1334 C C . LEU A 1 164 ? -20.629 -1.788 14.047 1.00 83.88 164 LEU A C 1
ATOM 1336 O O . LEU A 1 164 ? -21.187 -1.217 14.981 1.00 83.88 164 LEU A O 1
ATOM 1340 N N . LYS A 1 165 ? -21.043 -1.654 12.781 1.00 83.62 165 LYS A N 1
ATOM 1341 C CA . LYS A 1 165 ? -22.227 -0.868 12.411 1.00 83.62 165 LYS A CA 1
ATOM 1342 C C . LYS A 1 165 ? -23.494 -1.470 13.019 1.00 83.62 165 LYS A C 1
ATOM 1344 O O . LYS A 1 165 ? -24.279 -0.740 13.610 1.00 83.62 165 LYS A O 1
ATOM 1349 N N . THR A 1 166 ? -23.659 -2.785 12.910 1.00 83.44 166 THR A N 1
ATOM 1350 C CA . THR A 1 166 ? -24.822 -3.502 13.454 1.00 83.44 166 THR A CA 1
ATOM 1351 C C . THR A 1 166 ? -24.870 -3.396 14.978 1.00 83.44 166 THR A C 1
ATOM 1353 O O . THR A 1 166 ? -25.902 -3.041 15.540 1.00 83.44 166 THR A O 1
ATOM 1356 N N . ALA A 1 167 ? -23.732 -3.596 15.650 1.00 79.69 167 ALA A N 1
ATOM 1357 C CA . ALA A 1 167 ? -23.623 -3.443 17.099 1.00 79.69 167 ALA A CA 1
ATOM 1358 C C . ALA A 1 167 ? -23.942 -2.012 17.570 1.00 79.69 167 ALA A C 1
ATOM 1360 O O . ALA A 1 167 ? -24.606 -1.827 18.589 1.00 79.69 167 ALA A O 1
ATOM 1361 N N . ALA A 1 168 ? -23.503 -0.993 16.823 1.00 76.56 168 ALA A N 1
ATOM 1362 C CA . ALA A 1 168 ? -23.811 0.400 17.134 1.00 76.56 168 ALA A CA 1
ATOM 1363 C C . ALA A 1 168 ? -25.309 0.717 16.983 1.00 76.56 168 ALA A C 1
ATOM 1365 O O . ALA A 1 168 ? -25.853 1.452 17.806 1.00 76.56 168 ALA A O 1
ATOM 1366 N N . THR A 1 169 ? -25.979 0.154 15.970 1.00 80.44 169 THR A N 1
ATOM 1367 C CA . THR A 1 169 ? -27.433 0.300 15.795 1.00 80.44 169 THR A CA 1
ATOM 1368 C C . THR A 1 169 ? -28.200 -0.345 16.948 1.00 80.44 169 THR A C 1
ATOM 1370 O O . THR A 1 169 ? -29.018 0.331 17.562 1.00 80.44 169 THR A O 1
ATOM 1373 N N . LEU A 1 170 ? -27.868 -1.589 17.316 1.00 77.06 170 LEU A N 1
ATOM 1374 C CA . LEU A 1 170 ? -28.502 -2.297 18.439 1.00 77.06 170 LEU A CA 1
ATOM 1375 C C . LEU A 1 170 ? -28.333 -1.552 19.768 1.00 77.06 170 LEU A C 1
ATOM 1377 O O . LEU A 1 170 ? -29.261 -1.462 20.567 1.00 77.06 170 LEU A O 1
ATOM 1381 N N . LYS A 1 171 ? -27.148 -0.977 20.006 1.00 74.38 171 LYS A N 1
ATOM 1382 C CA . LYS A 1 171 ? -26.909 -0.154 21.194 1.00 74.38 171 LYS A CA 1
ATOM 1383 C C . LYS A 1 171 ? -27.816 1.080 21.213 1.00 74.38 171 LYS A C 1
ATOM 1385 O O . LYS A 1 171 ? -28.393 1.380 22.250 1.00 74.38 171 LYS A O 1
ATOM 1390 N N . LYS A 1 172 ? -27.948 1.774 20.078 1.00 73.12 172 LYS A N 1
ATOM 1391 C CA . LYS A 1 172 ? -28.799 2.964 19.965 1.00 73.12 172 LYS A CA 1
ATOM 1392 C C . LYS A 1 172 ? -30.280 2.629 20.169 1.00 73.12 172 LYS A C 1
ATOM 1394 O O . LYS A 1 172 ? -30.982 3.413 20.793 1.00 73.12 172 LYS A O 1
ATOM 1399 N N . GLU A 1 173 ? -30.739 1.485 19.666 1.00 70.38 173 GLU A N 1
ATOM 1400 C CA . GLU A 1 173 ? -32.101 0.994 19.905 1.00 70.38 173 GLU A CA 1
ATOM 1401 C C . GLU A 1 173 ? -32.330 0.716 21.395 1.00 70.38 173 GLU A C 1
ATOM 1403 O O . GLU A 1 173 ? -33.270 1.257 21.971 1.00 70.38 173 GLU A O 1
ATOM 1408 N N . ASN A 1 174 ? -31.422 -0.010 22.053 1.00 69.12 174 ASN A N 1
ATOM 1409 C CA . ASN A 1 174 ? -31.515 -0.279 23.492 1.00 69.12 174 ASN A CA 1
ATOM 1410 C C . ASN A 1 174 ? -31.475 0.995 24.352 1.00 69.12 174 ASN A C 1
ATOM 1412 O O . ASN A 1 174 ? -32.190 1.075 25.343 1.00 69.12 174 ASN A O 1
ATOM 1416 N N . GLU A 1 175 ? -30.673 1.995 23.979 1.00 67.56 175 GLU A N 1
ATOM 1417 C CA . GLU A 1 175 ? -30.636 3.297 24.664 1.00 67.56 175 GLU A CA 1
ATOM 1418 C C . GLU A 1 175 ? -31.870 4.167 24.373 1.00 67.56 175 GLU A C 1
ATOM 1420 O O . GLU A 1 175 ? -32.140 5.082 25.137 1.00 67.56 175 GLU A O 1
ATOM 1425 N N . SER A 1 176 ? -32.616 3.907 23.292 1.00 63.31 176 SER A N 1
ATOM 1426 C CA . SER A 1 176 ? -33.870 4.617 22.978 1.00 63.31 176 SER A CA 1
ATOM 1427 C C . SER A 1 176 ? -35.114 4.011 23.635 1.00 63.31 176 SER A C 1
ATOM 1429 O O . SER A 1 176 ? -36.160 4.652 23.662 1.00 63.31 176 SER A O 1
ATOM 1431 N N . PHE A 1 177 ? -35.003 2.774 24.125 1.00 49.72 177 PHE A N 1
ATOM 1432 C CA . PHE A 1 177 ? -36.070 2.059 24.829 1.00 49.72 177 PHE A CA 1
ATOM 1433 C C . PHE A 1 177 ? -36.084 2.315 26.347 1.00 49.72 177 PHE A C 1
ATOM 1435 O O . PHE A 1 177 ? -37.078 1.982 26.991 1.00 49.72 177 PHE A O 1
ATOM 1442 N N . ILE A 1 178 ? -35.001 2.867 26.909 1.00 49.12 178 ILE A N 1
ATOM 1443 C CA . ILE A 1 178 ? -34.867 3.279 28.320 1.00 49.12 178 ILE A CA 1
ATOM 1444 C C . ILE A 1 178 ? -35.197 4.767 28.431 1.00 49.12 178 ILE A C 1
ATOM 1446 O O . ILE A 1 178 ? -35.914 5.131 29.388 1.00 49.12 178 ILE A O 1
#

pLDDT: mean 82.55, std 10.09, range [49.12, 96.31]

Secondary structure (DSSP, 8-state):
-HHHHHHHHHHHHHHHHHHHHHHHHHHHHHHHHHHHHH---TTSPTTS-HHHHHHHHHHHHHHHHHHHHHHHHHHHHHHHHSS--HHHHHHHHHHHHHHHHHHHHHHHHHHHHHHHHS-GGGTT-HHHHHHHHHHHHHHHHTTSSTHHHHHHHHHHHHHHHHHHHHHHHHHHHHHH--

Radius of gyration: 21.09 Å; chains: 1; bounding box: 58×32×64 Å